Protein AF-A0A8H3R0A6-F1 (afdb_monomer)

pLDDT: mean 84.21, std 14.36, range [50.78, 96.56]

Mean predicted aligned error: 9.58 Å

Structure (mmCIF, N/CA/C/O backbone):
data_AF-A0A8H3R0A6-F1
#
_entry.id   AF-A0A8H3R0A6-F1
#
loop_
_atom_site.group_PDB
_atom_site.id
_atom_site.type_symbol
_atom_site.label_atom_id
_atom_site.label_alt_id
_atom_site.label_comp_id
_atom_site.lab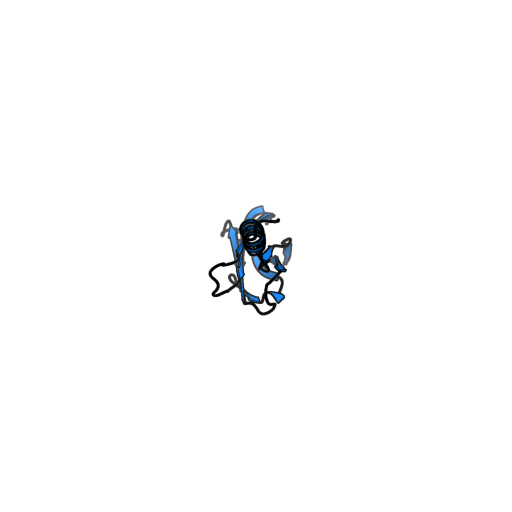el_asym_id
_atom_site.label_entity_id
_atom_site.label_seq_id
_atom_site.pdbx_PDB_ins_code
_atom_site.Cartn_x
_atom_site.Cartn_y
_atom_site.Cartn_z
_atom_site.occupancy
_atom_site.B_iso_or_equiv
_atom_site.auth_seq_id
_atom_site.auth_comp_id
_atom_site.auth_asym_id
_atom_site.auth_atom_id
_atom_site.pdbx_PDB_model_num
ATOM 1 N N . MET A 1 1 ? 12.903 1.811 -71.931 1.00 50.78 1 MET A N 1
ATOM 2 C CA . MET A 1 1 ? 14.100 2.284 -71.199 1.00 50.78 1 MET A CA 1
ATOM 3 C C . MET A 1 1 ? 13.615 2.840 -69.868 1.00 50.78 1 MET A C 1
ATOM 5 O O . MET A 1 1 ? 12.887 3.823 -69.880 1.00 50.78 1 MET A O 1
ATOM 9 N N . MET A 1 2 ? 13.865 2.147 -68.753 1.00 52.75 2 MET A N 1
ATOM 10 C CA . MET A 1 2 ? 13.369 2.568 -67.435 1.00 52.75 2 MET A CA 1
ATOM 11 C C . MET A 1 2 ? 14.121 3.838 -67.014 1.00 52.75 2 MET A C 1
ATOM 13 O O . MET A 1 2 ? 15.350 3.845 -67.004 1.00 52.75 2 MET A O 1
ATOM 17 N N . ASN A 1 3 ? 13.397 4.935 -66.783 1.00 54.12 3 ASN A N 1
ATOM 18 C CA . ASN A 1 3 ? 13.988 6.252 -66.549 1.00 54.12 3 ASN A CA 1
ATOM 19 C C . ASN A 1 3 ? 14.716 6.247 -65.192 1.00 54.12 3 ASN A C 1
ATOM 21 O O . ASN A 1 3 ? 14.097 5.989 -64.158 1.00 54.12 3 ASN A O 1
ATOM 25 N N . PHE A 1 4 ? 16.030 6.495 -65.213 1.00 58.47 4 PHE A N 1
ATOM 26 C CA . PHE A 1 4 ? 16.943 6.382 -64.065 1.00 58.47 4 PHE A CA 1
ATOM 27 C C . PHE A 1 4 ? 16.475 7.218 -62.856 1.00 58.47 4 PHE A C 1
ATOM 29 O O . PHE A 1 4 ? 16.664 6.819 -61.709 1.00 58.47 4 PHE A O 1
ATOM 36 N N . ASN A 1 5 ? 15.769 8.327 -63.119 1.00 61.44 5 ASN A N 1
ATOM 37 C CA . ASN A 1 5 ? 15.159 9.185 -62.099 1.00 61.44 5 ASN A CA 1
ATOM 38 C C . ASN A 1 5 ? 14.037 8.491 -61.308 1.00 61.44 5 ASN A C 1
ATOM 40 O O . ASN A 1 5 ? 13.955 8.641 -60.093 1.00 61.44 5 ASN A O 1
ATOM 44 N N . THR A 1 6 ? 13.188 7.700 -61.969 1.00 58.22 6 THR A N 1
ATOM 45 C CA . THR A 1 6 ? 12.094 6.957 -61.310 1.00 58.22 6 THR A CA 1
ATOM 46 C C . THR A 1 6 ? 12.626 5.858 -60.397 1.00 58.22 6 THR A C 1
ATOM 48 O O . THR A 1 6 ? 12.087 5.645 -59.314 1.00 58.22 6 THR A O 1
ATOM 51 N N . THR A 1 7 ? 13.712 5.194 -60.804 1.00 60.47 7 THR A N 1
ATOM 52 C CA . THR A 1 7 ? 14.371 4.159 -59.999 1.00 60.47 7 THR A CA 1
ATOM 53 C C . THR A 1 7 ? 15.011 4.759 -58.746 1.00 60.47 7 THR A C 1
ATOM 55 O O . THR A 1 7 ? 14.889 4.192 -57.664 1.00 60.47 7 THR A O 1
ATOM 58 N N . LEU A 1 8 ? 15.639 5.936 -58.866 1.00 59.03 8 LEU A N 1
ATOM 59 C CA . LEU A 1 8 ? 16.291 6.626 -57.751 1.00 59.03 8 LEU A CA 1
ATOM 60 C C . LEU A 1 8 ? 15.287 7.093 -56.685 1.00 59.03 8 LEU A C 1
ATOM 62 O O . LEU A 1 8 ? 15.538 6.917 -55.497 1.00 59.03 8 LEU A O 1
ATOM 66 N N . ILE A 1 9 ? 14.133 7.627 -57.102 1.00 60.34 9 ILE A N 1
ATOM 67 C CA . ILE A 1 9 ? 13.059 8.053 -56.189 1.00 60.34 9 ILE A CA 1
ATOM 68 C C . ILE A 1 9 ? 12.508 6.855 -55.410 1.00 60.34 9 ILE A C 1
ATOM 70 O O . ILE A 1 9 ? 12.323 6.958 -54.201 1.00 60.34 9 ILE A O 1
ATOM 74 N N . PHE A 1 10 ? 12.328 5.706 -56.070 1.00 57.31 10 PHE A N 1
ATOM 75 C CA . PHE A 1 10 ? 11.878 4.471 -55.421 1.00 57.31 10 PHE A CA 1
ATOM 76 C C . PHE A 1 10 ? 12.865 3.984 -54.348 1.00 57.31 10 PHE A C 1
ATOM 78 O O . PHE A 1 10 ? 12.460 3.649 -53.234 1.00 57.31 10 PHE A O 1
ATOM 85 N N . VAL A 1 11 ? 14.167 4.003 -54.651 1.00 60.62 11 VAL A N 1
ATOM 86 C CA . VAL A 1 11 ? 15.231 3.629 -53.703 1.00 60.62 11 VAL A CA 1
ATOM 87 C C . VAL A 1 11 ? 15.304 4.612 -52.530 1.00 60.62 11 VAL A C 1
ATOM 89 O O . VAL A 1 11 ? 15.449 4.184 -51.387 1.00 60.62 11 VAL A O 1
ATOM 92 N N . LEU A 1 12 ? 15.136 5.914 -52.781 1.00 58.50 12 LEU A N 1
ATOM 93 C CA . LEU A 1 12 ? 15.125 6.933 -51.730 1.00 58.50 12 LEU A CA 1
ATOM 94 C C . LEU A 1 12 ? 13.895 6.801 -50.819 1.00 58.50 12 LEU A C 1
ATOM 96 O O . LEU A 1 12 ? 14.024 6.932 -49.608 1.00 58.50 12 LEU A O 1
ATOM 100 N N . SER A 1 13 ? 12.720 6.478 -51.371 1.00 58.81 13 SER A N 1
ATOM 101 C CA . SER A 1 13 ? 11.504 6.224 -50.584 1.00 58.81 13 SER A CA 1
ATOM 102 C C . SER A 1 13 ? 11.577 4.941 -49.752 1.00 58.81 13 SER A C 1
ATOM 104 O O . SER A 1 13 ? 11.025 4.900 -48.657 1.00 58.81 13 SER A O 1
ATOM 106 N N . LEU A 1 14 ? 12.308 3.922 -50.220 1.00 55.97 14 LEU A N 1
ATOM 107 C CA . LEU A 1 14 ? 12.578 2.696 -49.460 1.00 55.97 14 LEU A CA 1
ATOM 108 C C . LEU A 1 14 ? 13.586 2.912 -48.321 1.00 55.97 14 LEU A C 1
ATOM 110 O O . LEU A 1 14 ? 13.608 2.116 -47.392 1.00 55.97 14 LEU A O 1
ATOM 114 N N . LEU A 1 15 ? 14.407 3.968 -48.364 1.00 54.69 15 LEU A N 1
ATOM 115 C CA . LEU A 1 15 ? 15.335 4.324 -47.279 1.00 54.69 15 LEU A CA 1
ATOM 116 C C . LEU A 1 15 ? 14.637 5.006 -46.093 1.00 54.69 15 LEU A C 1
ATOM 118 O O . LEU A 1 15 ? 15.184 5.015 -44.992 1.00 54.69 15 LEU A O 1
ATOM 122 N N . PHE A 1 16 ? 13.411 5.503 -46.275 1.00 50.88 16 PHE A N 1
ATOM 123 C CA . PHE A 1 16 ? 12.546 5.948 -45.181 1.00 50.88 16 PHE A CA 1
ATOM 124 C C . PHE A 1 16 ? 11.755 4.769 -44.595 1.00 50.88 16 PHE A C 1
ATOM 126 O O . PHE A 1 16 ? 10.547 4.852 -44.387 1.00 50.88 16 PHE A O 1
ATOM 133 N N . VAL A 1 17 ? 12.431 3.654 -44.300 1.00 57.38 17 VAL A N 1
ATOM 134 C CA . VAL A 1 17 ? 11.886 2.699 -43.332 1.00 57.38 17 VAL A CA 1
ATOM 135 C C . VAL A 1 17 ? 11.910 3.421 -41.994 1.00 57.38 17 VAL A C 1
ATOM 137 O O . VAL A 1 17 ? 12.968 3.624 -41.402 1.00 57.38 17 VAL A O 1
ATOM 140 N N . THR A 1 18 ? 10.752 3.861 -41.520 1.00 60.06 18 THR A N 1
ATOM 141 C CA . THR A 1 18 ? 10.584 4.289 -40.133 1.00 60.06 18 THR A CA 1
ATOM 142 C C . THR A 1 18 ? 10.957 3.110 -39.242 1.00 60.06 18 THR A C 1
ATOM 144 O O . THR A 1 18 ? 10.182 2.169 -39.087 1.00 60.06 18 THR A O 1
ATOM 147 N N . ILE A 1 19 ? 12.177 3.128 -38.702 1.00 62.81 19 ILE A N 1
ATOM 148 C CA . ILE A 1 19 ? 12.653 2.137 -37.739 1.00 62.81 19 ILE A CA 1
ATOM 149 C C . ILE A 1 19 ? 11.927 2.421 -36.424 1.00 62.81 19 ILE A C 1
ATOM 151 O O . ILE A 1 19 ? 12.425 3.139 -35.557 1.00 62.81 19 ILE A O 1
ATOM 155 N N . SER A 1 20 ? 10.718 1.890 -36.281 1.00 66.62 20 SER A N 1
ATOM 156 C CA . SER A 1 20 ? 10.038 1.832 -34.993 1.00 66.62 20 SER A CA 1
ATOM 157 C C . SER A 1 20 ? 10.866 0.939 -34.069 1.00 66.62 20 SER A C 1
ATOM 159 O O . SER A 1 20 ? 11.024 -0.253 -34.325 1.00 66.62 20 SER A O 1
ATOM 161 N N . ARG A 1 21 ? 11.439 1.518 -33.011 1.00 66.50 21 ARG A N 1
ATOM 162 C CA . ARG A 1 21 ? 12.135 0.764 -31.961 1.00 66.50 21 ARG A CA 1
ATOM 163 C C . ARG A 1 21 ? 11.173 0.526 -30.803 1.00 66.50 21 ARG A C 1
ATOM 165 O O . ARG A 1 21 ? 10.616 1.482 -30.271 1.00 66.50 21 ARG A O 1
ATOM 172 N N . SER A 1 22 ? 10.997 -0.730 -30.400 1.00 70.62 22 SER A N 1
ATOM 173 C CA . SER A 1 22 ? 10.339 -1.066 -29.137 1.00 70.62 22 SER A CA 1
ATOM 174 C C . SER A 1 22 ? 11.272 -0.705 -27.984 1.00 70.62 22 SER A C 1
ATOM 176 O O . SER A 1 22 ? 12.390 -1.220 -27.916 1.00 70.62 22 SER A O 1
ATOM 178 N N . LEU A 1 23 ? 10.826 0.171 -27.090 1.00 72.06 23 LEU A N 1
ATOM 179 C CA . LEU A 1 23 ? 11.523 0.433 -25.836 1.00 72.06 23 LEU A CA 1
ATOM 180 C C . LEU A 1 23 ? 10.905 -0.445 -24.743 1.00 72.06 23 LEU A C 1
ATOM 182 O O . LEU A 1 23 ? 9.676 -0.550 -24.695 1.00 72.06 23 LEU A O 1
ATOM 186 N N . PRO A 1 24 ? 11.717 -1.094 -23.892 1.00 71.38 24 PRO A N 1
ATOM 187 C CA . PRO A 1 24 ? 11.187 -1.805 -22.740 1.00 71.38 24 PRO A CA 1
ATOM 188 C C . PRO A 1 24 ? 10.473 -0.804 -21.828 1.00 71.38 24 PRO A C 1
ATOM 190 O O . PRO A 1 24 ? 11.010 0.259 -21.517 1.00 71.38 24 PRO A O 1
ATOM 193 N N . VAL A 1 25 ? 9.250 -1.146 -21.434 1.00 76.44 25 VAL A N 1
ATOM 194 C CA . VAL A 1 25 ? 8.453 -0.349 -20.504 1.00 76.44 25 VAL A CA 1
ATOM 195 C C . VAL A 1 25 ? 8.825 -0.790 -19.095 1.00 76.44 25 VAL A C 1
ATOM 197 O O . VAL A 1 25 ? 8.712 -1.971 -18.756 1.00 76.44 25 VAL A O 1
ATOM 200 N N . GLN A 1 26 ? 9.316 0.163 -18.307 1.00 82.81 26 GLN A N 1
ATOM 201 C CA . GLN A 1 26 ? 9.342 0.013 -16.861 1.00 82.81 26 GLN A CA 1
ATOM 202 C C . GLN A 1 26 ? 7.889 0.084 -16.385 1.00 82.81 26 GLN A C 1
ATOM 204 O O . GLN A 1 26 ? 7.075 0.815 -16.956 1.00 82.81 26 GLN A O 1
ATOM 209 N N . GLN A 1 27 ? 7.510 -0.804 -15.476 1.00 85.25 27 GLN A N 1
ATOM 210 C CA . GLN A 1 27 ? 6.165 -0.806 -14.922 1.00 85.25 27 GLN A CA 1
ATOM 211 C C . GLN A 1 27 ? 6.163 -1.480 -13.560 1.00 85.25 27 GLN A C 1
ATOM 213 O O . GLN A 1 27 ? 6.487 -2.662 -13.475 1.00 85.25 27 GLN A O 1
ATOM 218 N N . ILE A 1 28 ? 5.701 -0.792 -12.517 1.00 88.81 28 ILE A N 1
ATOM 219 C CA . ILE A 1 28 ? 5.196 -1.449 -11.303 1.00 88.81 28 ILE A CA 1
ATOM 220 C C . ILE A 1 28 ? 3.712 -1.786 -11.476 1.00 88.81 28 ILE A C 1
ATOM 222 O O . ILE A 1 28 ? 2.897 -0.927 -11.817 1.00 88.81 28 ILE A O 1
ATOM 226 N N . THR A 1 29 ? 3.346 -3.029 -11.179 1.00 89.56 29 THR A N 1
ATOM 227 C CA . THR A 1 29 ? 1.965 -3.514 -11.195 1.00 89.56 29 THR A CA 1
ATOM 228 C C . THR A 1 29 ? 1.524 -3.873 -9.775 1.00 89.56 29 THR A C 1
ATOM 230 O O . THR A 1 29 ? 2.167 -4.710 -9.140 1.00 89.56 29 THR A O 1
ATOM 233 N N . PRO A 1 30 ? 0.443 -3.273 -9.244 1.00 88.06 30 PRO A N 1
ATOM 234 C CA . PRO A 1 30 ? -0.096 -3.682 -7.954 1.00 88.06 30 PRO A CA 1
ATOM 235 C C . PRO A 1 30 ? -0.669 -5.099 -8.034 1.00 88.06 30 PRO A C 1
ATOM 237 O O . PRO A 1 30 ? -1.340 -5.452 -9.005 1.00 88.06 30 PRO A O 1
ATOM 240 N N . LEU A 1 31 ? -0.449 -5.889 -6.987 1.00 89.94 31 LEU A N 1
ATOM 241 C CA . LEU A 1 31 ? -1.125 -7.169 -6.788 1.00 89.94 31 LEU A CA 1
ATOM 242 C C . LEU A 1 31 ? -2.261 -7.025 -5.768 1.00 89.94 31 LEU A C 1
ATOM 244 O O . LEU A 1 31 ? -2.497 -5.948 -5.213 1.00 89.94 31 LEU A O 1
ATOM 248 N N . LEU A 1 32 ? -2.980 -8.125 -5.531 1.00 85.56 32 LEU A N 1
ATOM 249 C CA . LEU A 1 32 ? -3.977 -8.191 -4.466 1.00 85.56 32 LEU A CA 1
ATOM 250 C C . LEU A 1 32 ? -3.332 -7.830 -3.123 1.00 85.56 32 LEU A C 1
ATOM 252 O O . LEU A 1 32 ? -2.255 -8.321 -2.780 1.00 85.56 32 LEU A O 1
ATOM 256 N N . PHE A 1 33 ? -4.013 -6.967 -2.376 1.00 84.81 33 PHE A N 1
ATOM 257 C CA . PHE A 1 33 ? -3.650 -6.634 -1.007 1.00 84.81 33 PHE A CA 1
ATOM 258 C C . PHE A 1 33 ? -4.350 -7.598 -0.045 1.00 84.81 33 PHE A C 1
ATOM 260 O O . PHE A 1 33 ? -5.449 -8.082 -0.334 1.00 84.81 33 PHE A O 1
ATOM 267 N N . THR A 1 34 ? -3.741 -7.842 1.111 1.00 90.06 34 THR A N 1
ATOM 268 C CA . THR A 1 34 ? -4.376 -8.574 2.213 1.00 90.06 34 THR A CA 1
ATOM 269 C C . THR A 1 34 ? -4.377 -7.724 3.475 1.00 90.06 34 THR A C 1
ATOM 271 O O . THR A 1 34 ? -3.465 -6.930 3.704 1.00 90.06 34 THR A O 1
ATOM 274 N N . VAL A 1 35 ? -5.437 -7.859 4.272 1.00 92.12 35 VAL A N 1
ATOM 275 C CA . VAL A 1 35 ? -5.507 -7.336 5.639 1.00 92.12 35 VAL A CA 1
ATOM 276 C C . VAL A 1 35 ? -5.705 -8.540 6.543 1.00 92.12 35 VAL A C 1
ATOM 278 O O . VAL A 1 35 ? -6.707 -9.245 6.427 1.00 92.12 35 VAL A O 1
ATOM 281 N N . GLU A 1 36 ? -4.723 -8.801 7.389 1.00 93.69 36 GLU A N 1
ATOM 282 C CA . GLU A 1 36 ? -4.656 -9.994 8.228 1.00 93.69 36 GLU A CA 1
ATOM 283 C C . GLU A 1 36 ? -4.725 -9.598 9.701 1.00 93.69 36 GLU A C 1
ATOM 285 O O . GLU A 1 36 ? -4.145 -8.589 10.100 1.00 93.69 36 GLU A O 1
ATOM 290 N N . ASP A 1 37 ? -5.429 -10.388 10.511 1.00 93.06 37 ASP A N 1
ATOM 291 C CA . ASP A 1 37 ? -5.448 -10.204 11.963 1.00 93.06 37 ASP A CA 1
ATOM 292 C C . ASP A 1 37 ? -4.084 -10.588 12.555 1.00 93.06 37 ASP A C 1
ATOM 294 O O . ASP A 1 37 ? -3.588 -11.696 12.335 1.00 93.06 37 ASP A O 1
ATOM 298 N N . ALA A 1 38 ? -3.470 -9.662 13.292 1.00 92.75 38 ALA A N 1
ATOM 299 C CA . ALA A 1 38 ? -2.194 -9.851 13.978 1.00 92.75 38 ALA A CA 1
ATOM 300 C C . ALA A 1 38 ? -2.361 -10.005 15.505 1.00 92.75 38 ALA A C 1
ATOM 302 O O . ALA A 1 38 ? -1.371 -10.125 16.232 1.00 92.75 38 ALA A O 1
ATOM 303 N N . GLY A 1 39 ? -3.604 -10.029 15.999 1.00 90.81 39 GLY A N 1
ATOM 304 C CA . GLY A 1 39 ? -3.956 -10.108 17.412 1.00 90.81 39 GLY A CA 1
ATOM 305 C C . GLY A 1 39 ? -3.747 -8.791 18.162 1.00 90.81 39 GLY A C 1
ATOM 306 O O . GLY A 1 39 ? -3.145 -7.846 17.664 1.00 90.81 39 GLY A O 1
ATOM 307 N N . ASN A 1 40 ? -4.240 -8.711 19.403 1.00 91.06 40 ASN A N 1
ATOM 308 C CA . ASN A 1 40 ? -4.078 -7.538 20.279 1.00 91.06 40 ASN A CA 1
ATOM 309 C C . ASN A 1 40 ? -4.511 -6.202 19.636 1.00 91.06 40 ASN A C 1
ATOM 311 O O . ASN A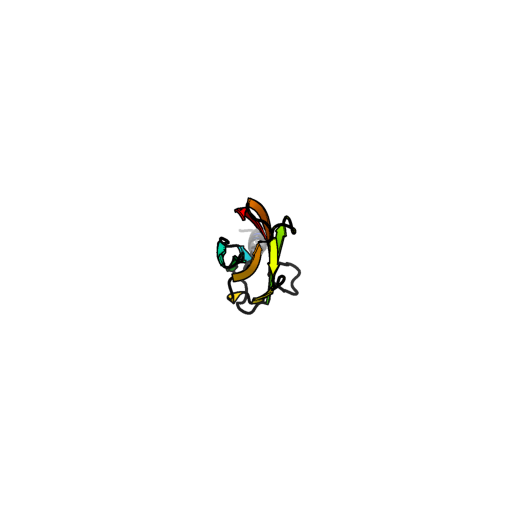 1 40 ? -3.817 -5.196 19.781 1.00 91.06 40 ASN A O 1
ATOM 315 N N . ASN A 1 41 ? -5.650 -6.193 18.934 1.00 92.25 41 ASN A N 1
ATOM 316 C CA . ASN A 1 41 ? -6.156 -5.043 18.169 1.00 92.25 41 ASN A CA 1
ATOM 317 C C . ASN A 1 41 ? -5.198 -4.566 17.065 1.00 92.25 41 ASN A C 1
ATOM 319 O O . ASN A 1 41 ? -5.227 -3.395 16.690 1.00 92.25 41 ASN A O 1
ATOM 323 N N . LYS A 1 42 ? -4.341 -5.449 16.548 1.00 94.88 42 LYS A N 1
ATOM 324 C CA . LYS A 1 42 ? -3.440 -5.150 15.439 1.00 94.88 42 LYS A CA 1
ATOM 325 C C . LYS A 1 42 ? -3.869 -5.881 14.181 1.00 94.88 42 LYS A C 1
ATOM 327 O O . LYS A 1 42 ? -4.297 -7.031 14.235 1.00 94.88 42 LYS A O 1
ATOM 332 N N . LEU A 1 43 ? -3.697 -5.220 13.046 1.00 95.31 43 LEU A N 1
ATOM 333 C CA . LEU A 1 43 ? -3.848 -5.802 11.719 1.00 95.31 43 LEU A CA 1
ATOM 334 C C . LEU A 1 43 ? -2.546 -5.613 10.942 1.00 95.31 43 LEU A C 1
ATOM 336 O O . LEU A 1 43 ? -1.813 -4.656 11.176 1.00 95.31 43 LEU A O 1
ATOM 340 N N . ASN A 1 44 ? -2.293 -6.480 9.972 1.00 95.38 44 ASN A N 1
ATOM 341 C CA . ASN A 1 44 ? -1.222 -6.316 8.999 1.00 95.38 44 ASN A CA 1
ATOM 342 C C . ASN A 1 44 ? -1.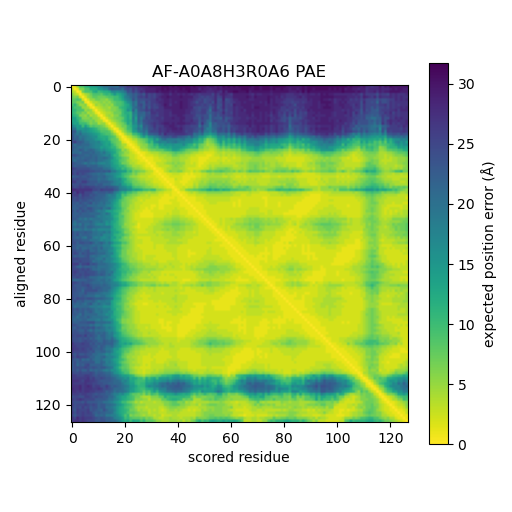832 -6.063 7.622 1.00 95.38 44 ASN A C 1
ATOM 344 O O . ASN A 1 44 ? -2.515 -6.934 7.088 1.00 95.38 44 ASN A O 1
ATOM 348 N N . ALA A 1 45 ? -1.565 -4.898 7.027 1.00 94.38 45 ALA A N 1
ATOM 349 C CA . ALA A 1 45 ? -1.837 -4.674 5.610 1.00 94.38 45 ALA A CA 1
ATOM 350 C C . ALA A 1 45 ? -0.602 -5.044 4.794 1.00 94.38 45 ALA A C 1
ATOM 352 O O . ALA A 1 45 ? 0.442 -4.393 4.900 1.00 94.38 45 ALA A O 1
ATOM 353 N N . VAL A 1 46 ? -0.739 -6.064 3.955 1.00 94.94 46 VAL A N 1
ATOM 354 C CA . VAL A 1 46 ? 0.307 -6.505 3.034 1.00 94.94 46 VAL A CA 1
ATOM 355 C C . VAL A 1 46 ? -0.001 -5.949 1.652 1.00 94.94 46 VAL A C 1
ATOM 357 O O . VAL A 1 46 ? -0.996 -6.305 1.017 1.00 94.94 46 VAL A O 1
ATOM 360 N N . ILE A 1 47 ? 0.869 -5.062 1.178 1.00 92.81 47 ILE A N 1
ATOM 361 C CA . ILE A 1 47 ? 0.789 -4.455 -0.148 1.00 92.81 47 ILE A CA 1
ATOM 362 C C . ILE A 1 47 ? 1.847 -5.110 -1.024 1.00 92.81 47 ILE A C 1
ATOM 364 O O . ILE A 1 47 ? 3.034 -4.851 -0.848 1.00 92.81 47 ILE A O 1
ATOM 368 N N . SER A 1 48 ? 1.415 -5.946 -1.964 1.00 94.12 48 SER A N 1
ATOM 369 C CA . SER A 1 48 ? 2.313 -6.658 -2.876 1.00 94.12 48 SER A CA 1
ATOM 370 C C . SER A 1 48 ? 2.378 -5.980 -4.243 1.00 94.12 48 SER A C 1
ATOM 372 O O . SER A 1 48 ? 1.413 -5.355 -4.695 1.00 94.12 48 SER A O 1
ATOM 374 N N . TRP A 1 49 ? 3.511 -6.119 -4.920 1.00 93.44 49 TRP A N 1
ATOM 375 C CA . TRP A 1 49 ? 3.720 -5.616 -6.270 1.00 93.44 49 TRP A CA 1
ATOM 376 C C . TRP A 1 49 ? 4.504 -6.605 -7.126 1.00 93.44 49 TRP A C 1
ATOM 378 O O . TRP A 1 49 ? 5.316 -7.394 -6.644 1.00 93.44 49 TRP A O 1
ATOM 388 N N . ASP A 1 50 ? 4.271 -6.503 -8.425 1.00 92.88 50 ASP A N 1
ATOM 389 C CA . ASP A 1 50 ? 5.087 -7.101 -9.467 1.00 92.88 50 ASP A CA 1
ATOM 390 C C . ASP A 1 50 ? 5.481 -6.019 -10.482 1.00 92.88 50 ASP A C 1
ATOM 392 O O . ASP A 1 50 ? 5.268 -4.824 -10.255 1.00 92.88 50 ASP A O 1
ATOM 396 N N . GLY A 1 51 ? 6.065 -6.404 -11.608 1.00 90.56 51 GLY A N 1
ATOM 397 C CA . GLY A 1 51 ? 6.383 -5.472 -12.669 1.00 90.56 51 GLY A CA 1
ATOM 398 C C . GLY A 1 51 ? 7.445 -5.967 -13.632 1.00 90.56 51 GLY A C 1
ATOM 399 O O . GLY A 1 51 ? 8.086 -6.996 -13.422 1.00 90.56 51 GLY A O 1
ATOM 400 N N . THR A 1 52 ? 7.653 -5.188 -14.685 1.00 88.06 52 THR A N 1
ATOM 401 C CA . THR A 1 52 ? 8.614 -5.479 -15.751 1.00 88.06 52 THR A CA 1
ATOM 402 C C . THR A 1 52 ? 9.554 -4.303 -15.958 1.00 88.06 52 THR A C 1
ATOM 404 O O . THR A 1 52 ? 9.199 -3.164 -15.681 1.00 88.06 52 THR A O 1
ATOM 407 N N . GLY A 1 53 ? 10.761 -4.568 -16.459 1.00 87.25 53 GLY A N 1
ATOM 408 C CA . GLY A 1 53 ? 11.723 -3.518 -16.819 1.00 87.25 53 GLY A CA 1
ATOM 409 C C . GLY A 1 53 ? 12.437 -2.842 -15.639 1.00 87.25 53 GLY A C 1
ATOM 410 O O . GLY A 1 53 ? 13.299 -1.993 -15.869 1.00 87.25 53 GLY A O 1
ATOM 411 N N . ASN A 1 54 ? 12.125 -3.240 -14.405 1.00 87.56 54 ASN A N 1
ATOM 412 C CA . ASN A 1 54 ? 12.746 -2.729 -13.185 1.00 87.56 54 ASN A CA 1
ATOM 413 C C . ASN A 1 54 ? 13.908 -3.628 -12.746 1.00 87.56 54 ASN A C 1
ATOM 415 O O . ASN A 1 54 ? 13.818 -4.853 -12.839 1.00 87.56 54 ASN A O 1
ATOM 419 N N . ASP A 1 55 ? 14.992 -3.015 -12.276 1.00 89.44 55 ASP A N 1
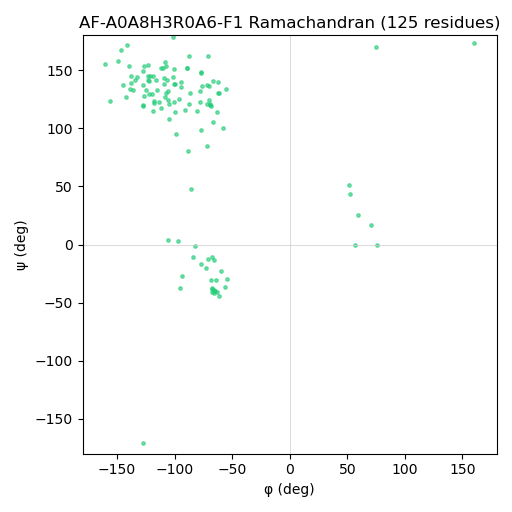ATOM 420 C CA . ASP A 1 55 ? 16.112 -3.729 -11.655 1.00 89.44 55 ASP A CA 1
ATOM 421 C C . ASP A 1 55 ? 15.709 -4.147 -10.238 1.00 89.44 55 ASP A C 1
ATOM 423 O O . ASP A 1 55 ? 15.120 -3.366 -9.494 1.00 89.44 55 ASP A O 1
ATOM 427 N N . ASP A 1 56 ? 16.028 -5.378 -9.855 1.00 93.12 56 ASP A N 1
ATOM 428 C CA . ASP A 1 56 ? 15.652 -5.947 -8.561 1.00 93.12 56 ASP A CA 1
ATOM 429 C C . ASP A 1 56 ? 16.210 -5.166 -7.354 1.00 93.12 56 ASP A C 1
ATOM 431 O O . ASP A 1 56 ? 15.626 -5.220 -6.269 1.00 93.12 56 ASP A O 1
ATOM 435 N N . ASN A 1 57 ? 17.286 -4.399 -7.541 1.00 93.06 57 ASN A N 1
ATOM 436 C CA . ASN A 1 57 ? 17.898 -3.535 -6.531 1.00 93.06 57 ASN A CA 1
ATOM 437 C C . ASN A 1 57 ? 17.441 -2.071 -6.629 1.00 93.06 57 ASN A C 1
ATOM 439 O O . ASN A 1 57 ? 17.952 -1.228 -5.892 1.00 93.06 57 ASN A O 1
ATOM 443 N N . GLN A 1 58 ? 16.519 -1.727 -7.537 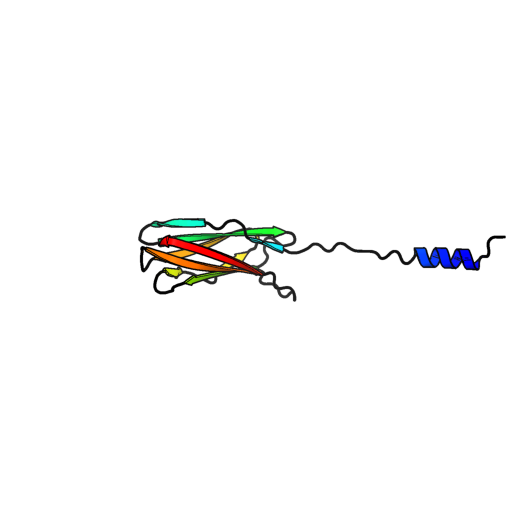1.00 90.88 58 GLN A N 1
ATOM 444 C CA . GLN A 1 58 ? 15.972 -0.373 -7.592 1.00 90.88 58 GLN A CA 1
ATOM 445 C C . GLN A 1 58 ? 15.249 -0.041 -6.296 1.00 90.88 58 GLN A C 1
ATOM 447 O O . GLN A 1 58 ? 14.376 -0.784 -5.846 1.00 90.88 58 GLN A O 1
ATOM 452 N N . ASN A 1 59 ? 15.587 1.121 -5.743 1.00 92.62 59 ASN A N 1
ATOM 453 C CA . ASN A 1 59 ? 14.934 1.651 -4.562 1.00 92.62 59 ASN A CA 1
ATOM 454 C C . ASN A 1 59 ? 13.452 1.915 -4.839 1.00 92.62 59 ASN A C 1
ATOM 456 O O . ASN A 1 59 ? 13.061 2.435 -5.888 1.00 92.62 59 ASN A O 1
ATOM 460 N N . LEU A 1 60 ? 12.630 1.599 -3.852 1.00 92.12 60 LEU A N 1
ATOM 461 C CA . LEU A 1 60 ? 11.188 1.733 -3.892 1.00 92.12 60 LEU A CA 1
ATOM 462 C C . LEU A 1 60 ? 10.718 2.291 -2.551 1.00 92.12 60 LEU A C 1
ATOM 464 O O . LEU A 1 60 ? 11.215 1.918 -1.493 1.00 92.12 60 LEU A O 1
ATOM 468 N N . VAL A 1 61 ? 9.759 3.210 -2.588 1.00 94.12 61 VAL A N 1
ATOM 469 C CA . VAL A 1 61 ? 9.147 3.769 -1.381 1.00 94.12 61 VAL A CA 1
ATOM 470 C C . VAL A 1 61 ? 7.673 3.425 -1.385 1.00 94.12 61 VAL A C 1
ATOM 472 O O . VAL A 1 61 ? 6.946 3.795 -2.312 1.00 94.12 61 VAL A O 1
ATOM 475 N N . SER A 1 62 ? 7.231 2.758 -0.327 1.00 94.06 62 SER A N 1
ATOM 476 C CA . SER A 1 62 ? 5.837 2.414 -0.091 1.00 94.06 62 SER A CA 1
ATOM 477 C C . SER A 1 62 ? 5.271 3.297 1.025 1.00 94.06 62 SER A C 1
ATOM 479 O O . SER A 1 62 ? 5.941 3.667 1.994 1.00 94.06 62 SER A O 1
ATOM 481 N N . ARG A 1 63 ? 4.019 3.712 0.864 1.00 95.56 63 ARG A N 1
ATOM 482 C CA . ARG A 1 63 ? 3.260 4.495 1.840 1.00 95.56 63 ARG A CA 1
ATOM 483 C C . ARG A 1 63 ? 1.881 3.894 1.979 1.00 95.56 63 ARG A C 1
ATOM 485 O O . ARG A 1 63 ? 1.268 3.528 0.979 1.00 95.56 63 ARG A O 1
ATOM 492 N N . LEU A 1 64 ? 1.383 3.881 3.203 1.00 95.50 64 LEU A N 1
ATOM 493 C CA . LEU A 1 64 ? -0.005 3.590 3.518 1.00 95.50 64 LEU A CA 1
ATOM 494 C C . LEU A 1 64 ? -0.567 4.715 4.388 1.00 95.50 64 LEU A C 1
ATOM 496 O O .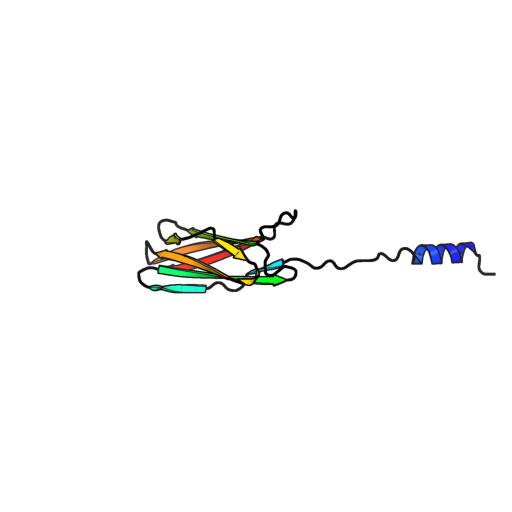 LEU A 1 64 ? 0.105 5.217 5.293 1.00 95.50 64 LEU A O 1
ATOM 500 N N . SER A 1 65 ? -1.787 5.135 4.084 1.00 95.69 65 SER A N 1
ATOM 501 C CA . SER A 1 65 ? -2.562 6.085 4.881 1.00 95.69 65 SER A CA 1
ATOM 502 C C . SER A 1 65 ? -3.989 5.578 4.984 1.00 95.69 65 SER A C 1
ATOM 504 O O . SER A 1 65 ? -4.554 5.179 3.970 1.00 95.69 65 SER A O 1
ATOM 506 N N . CYS A 1 66 ? -4.562 5.586 6.183 1.00 96.06 66 CYS A N 1
ATOM 507 C CA . CYS A 1 66 ? -5.897 5.058 6.443 1.00 96.06 66 CYS A CA 1
ATOM 508 C C . CYS A 1 66 ? -6.772 6.091 7.152 1.00 96.06 66 CYS A C 1
ATOM 510 O O . CYS A 1 66 ? -6.277 6.934 7.899 1.00 96.06 66 CYS A O 1
ATOM 512 N N . PHE A 1 67 ? -8.073 6.021 6.887 1.00 95.56 67 PHE A N 1
ATOM 513 C CA . PHE A 1 67 ? -9.079 6.964 7.351 1.00 95.56 67 PHE A CA 1
ATOM 514 C C . PHE A 1 67 ? -10.341 6.213 7.811 1.00 95.56 67 PHE A C 1
ATOM 516 O O . PHE A 1 67 ? -10.703 5.222 7.184 1.00 95.56 67 PHE A O 1
ATOM 523 N N . PRO A 1 68 ? -11.045 6.698 8.844 1.00 96.00 68 PRO A N 1
ATOM 524 C CA . PRO A 1 68 ? -10.696 7.880 9.621 1.00 96.00 68 PRO A CA 1
ATOM 525 C C . PRO A 1 68 ? -9.555 7.574 10.613 1.00 96.00 68 PRO A C 1
ATOM 527 O O . PRO A 1 68 ? -9.398 6.450 11.088 1.00 96.00 68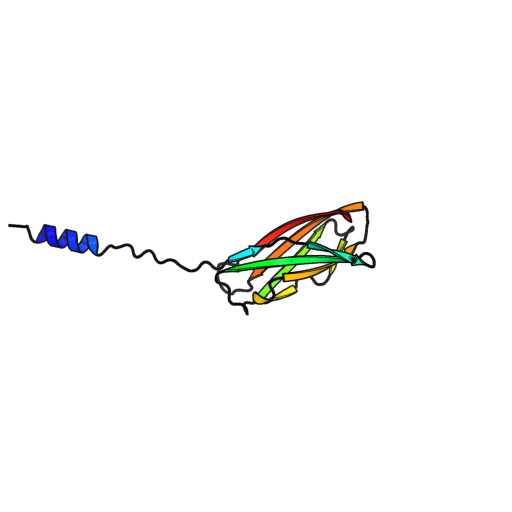 PRO A O 1
ATOM 530 N N . THR A 1 69 ? -8.712 8.572 10.891 1.00 93.69 69 THR A N 1
ATOM 531 C CA . THR A 1 69 ? -7.485 8.401 11.698 1.00 93.69 69 THR A CA 1
ATOM 532 C C . THR A 1 69 ? -7.758 8.150 13.183 1.00 93.69 69 THR A C 1
ATOM 534 O O . THR A 1 69 ? -6.852 7.786 13.921 1.00 93.69 69 THR A O 1
ATOM 537 N N . ASP A 1 70 ? -8.993 8.367 13.639 1.00 93.88 70 ASP A N 1
ATOM 538 C CA . ASP A 1 70 ? -9.458 8.026 14.986 1.00 93.88 70 ASP A CA 1
ATOM 539 C C . ASP A 1 70 ? -9.903 6.558 15.111 1.00 93.88 70 ASP A C 1
ATOM 541 O O . ASP A 1 70 ? -10.114 6.081 16.224 1.00 93.88 70 ASP A O 1
ATOM 545 N N . ALA A 1 71 ? -10.032 5.829 13.995 1.00 95.44 71 ALA A N 1
ATOM 546 C CA . ALA A 1 71 ? -10.360 4.406 13.995 1.00 95.44 71 ALA A CA 1
ATOM 547 C C . ALA A 1 71 ? -9.122 3.511 13.908 1.00 95.44 71 ALA A C 1
ATOM 549 O O . ALA A 1 71 ? -9.094 2.456 14.544 1.00 95.44 71 ALA A O 1
ATOM 550 N N . VAL A 1 72 ? -8.110 3.919 13.138 1.00 96.38 72 VAL A N 1
ATOM 551 C CA . VAL A 1 72 ? -6.893 3.136 12.898 1.00 96.38 72 VAL A CA 1
ATOM 552 C C . VAL A 1 72 ? -5.671 4.044 12.781 1.00 96.38 72 VAL A C 1
ATOM 554 O O . VAL A 1 72 ? -5.713 5.049 12.068 1.00 96.38 72 VAL A O 1
ATOM 557 N N . THR A 1 73 ? -4.560 3.648 13.407 1.00 96.38 73 THR A N 1
ATOM 558 C CA . THR A 1 73 ? -3.229 4.216 13.136 1.00 96.38 73 THR A CA 1
ATOM 559 C C . THR A 1 73 ? -2.425 3.282 12.248 1.00 96.38 73 THR A C 1
ATOM 561 O O . THR A 1 73 ? -2.548 2.064 12.345 1.00 96.38 73 THR A O 1
ATOM 564 N N . VAL A 1 74 ? -1.617 3.859 11.360 1.00 96.56 74 VAL A N 1
ATOM 565 C CA . VAL A 1 74 ? -0.665 3.120 10.523 1.00 96.56 74 VAL A CA 1
ATOM 566 C C . VAL A 1 74 ? 0.725 3.353 11.090 1.00 96.56 74 VAL A C 1
ATOM 568 O O . VAL A 1 74 ? 1.185 4.494 11.138 1.00 96.56 74 VAL A O 1
ATOM 571 N N . GLU A 1 75 ? 1.401 2.280 11.472 1.00 93.31 75 GLU A N 1
ATOM 572 C CA . GLU A 1 75 ? 2.764 2.336 11.980 1.00 93.31 75 GLU A CA 1
ATOM 573 C C . GLU A 1 75 ? 3.777 2.222 10.836 1.00 93.31 75 GLU A C 1
ATOM 575 O O . GLU A 1 75 ? 3.523 1.593 9.804 1.00 93.31 75 GLU A O 1
ATOM 580 N N . ASN A 1 76 ? 4.960 2.812 11.030 1.00 85.94 76 ASN A N 1
ATOM 581 C CA . ASN A 1 76 ? 6.106 2.671 10.126 1.00 85.94 76 ASN A CA 1
ATOM 582 C C . ASN A 1 76 ? 5.769 2.962 8.649 1.00 85.94 76 ASN A C 1
ATOM 584 O O . ASN A 1 76 ? 6.052 2.148 7.780 1.00 85.94 76 ASN A O 1
ATOM 588 N N . SER A 1 77 ? 5.146 4.105 8.353 1.00 94.06 77 SER A N 1
ATOM 589 C CA . SER A 1 77 ? 4.864 4.581 6.988 1.00 94.06 77 SER A CA 1
ATOM 590 C C . SER A 1 77 ? 5.416 6.006 6.833 1.00 94.06 77 SER A C 1
ATOM 592 O O . SER A 1 77 ? 5.089 6.856 7.666 1.00 94.06 77 SER A O 1
ATOM 594 N N . PRO A 1 78 ? 6.234 6.326 5.805 1.00 95.38 78 PRO A N 1
ATOM 595 C CA . PRO A 1 78 ? 6.686 5.484 4.683 1.00 95.38 78 PRO A CA 1
ATOM 596 C C . PRO A 1 78 ? 7.682 4.373 5.064 1.00 95.38 78 PRO A C 1
ATOM 598 O O . PRO A 1 78 ? 8.374 4.488 6.071 1.00 95.38 78 PRO A O 1
ATOM 601 N N . GLN A 1 79 ? 7.827 3.375 4.184 1.00 95.44 79 GLN A N 1
ATOM 602 C CA . GLN A 1 79 ? 8.900 2.370 4.214 1.00 95.44 79 GLN A CA 1
ATOM 603 C C . GLN A 1 79 ? 9.751 2.443 2.940 1.00 95.44 79 GLN A C 1
ATOM 605 O O . GLN A 1 79 ? 9.238 2.724 1.852 1.00 95.44 79 GLN A O 1
ATOM 610 N N . ASN A 1 80 ? 11.054 2.193 3.087 1.00 95.00 80 ASN A N 1
ATOM 611 C CA . ASN A 1 80 ? 11.995 2.054 1.975 1.00 95.00 80 ASN A CA 1
ATOM 612 C C . ASN A 1 80 ? 12.237 0.567 1.701 1.00 95.00 80 ASN A C 1
ATOM 614 O O . ASN A 1 80 ? 12.423 -0.207 2.637 1.00 95.00 80 ASN A O 1
ATOM 618 N N . HIS A 1 81 ? 12.281 0.214 0.425 1.00 94.38 81 HIS A N 1
ATOM 619 C CA . HIS A 1 81 ? 12.379 -1.143 -0.096 1.00 94.38 81 HIS A CA 1
ATOM 620 C C . HIS A 1 81 ? 13.290 -1.182 -1.318 1.00 94.38 81 HIS A C 1
ATOM 622 O O . HIS A 1 81 ? 13.643 -0.141 -1.881 1.00 94.38 81 HIS A O 1
ATOM 628 N N . VAL A 1 82 ? 13.586 -2.393 -1.774 1.00 94.81 82 VAL A N 1
ATOM 629 C CA . VAL A 1 82 ? 14.039 -2.640 -3.145 1.00 94.81 82 VAL A CA 1
ATOM 630 C C . VAL A 1 82 ? 12.938 -3.335 -3.945 1.00 94.81 82 VAL A C 1
ATOM 632 O O . VAL A 1 82 ? 12.043 -3.969 -3.384 1.00 94.81 82 VAL A O 1
ATOM 635 N N . PHE A 1 83 ? 12.968 -3.219 -5.272 1.00 93.31 83 PHE A N 1
ATOM 636 C CA . PHE A 1 83 ? 11.933 -3.791 -6.135 1.00 93.31 83 PHE A CA 1
ATOM 637 C C . PHE A 1 83 ? 11.746 -5.305 -5.919 1.00 93.31 83 PHE A C 1
ATOM 639 O O . PHE A 1 83 ? 10.609 -5.785 -5.907 1.00 93.31 83 PHE A O 1
ATOM 646 N N . SER A 1 84 ? 12.840 -6.032 -5.662 1.00 95.75 84 SER A N 1
ATOM 647 C CA . SER A 1 84 ? 12.845 -7.472 -5.368 1.00 95.75 84 SER A CA 1
ATOM 648 C C . SER A 1 84 ? 12.194 -7.882 -4.046 1.00 95.75 84 SER A C 1
ATOM 650 O O . SER A 1 84 ? 11.911 -9.068 -3.885 1.00 95.75 84 SER A O 1
ATOM 652 N N . ASP A 1 85 ? 11.862 -6.949 -3.145 1.00 96.19 85 ASP A N 1
ATOM 653 C CA . ASP A 1 85 ? 11.097 -7.274 -1.932 1.00 96.19 85 ASP A CA 1
ATOM 654 C C . ASP A 1 85 ? 9.687 -7.782 -2.282 1.00 96.19 85 ASP A C 1
ATOM 656 O O . ASP A 1 85 ? 9.111 -8.594 -1.555 1.00 96.19 85 ASP A O 1
ATOM 660 N N . ARG A 1 86 ? 9.125 -7.300 -3.405 1.00 94.94 86 ARG A N 1
ATOM 661 C CA . ARG A 1 86 ? 7.787 -7.622 -3.953 1.00 94.94 86 ARG A CA 1
ATOM 662 C C . ARG A 1 86 ? 6.602 -7.357 -3.020 1.00 94.94 86 ARG A C 1
ATOM 664 O O . ARG A 1 86 ? 5.458 -7.574 -3.420 1.00 94.94 86 ARG A O 1
ATOM 671 N N . LYS A 1 87 ? 6.834 -6.874 -1.799 1.00 94.75 87 LYS A N 1
ATOM 672 C CA . LYS A 1 87 ? 5.791 -6.501 -0.844 1.00 94.75 87 LYS A CA 1
ATOM 673 C C . LYS A 1 87 ? 6.290 -5.562 0.250 1.00 94.75 87 LYS A C 1
ATOM 675 O O . LYS A 1 87 ? 7.458 -5.583 0.624 1.00 94.75 87 LYS A O 1
ATOM 680 N N . ALA A 1 88 ? 5.353 -4.811 0.814 1.00 94.69 88 ALA A N 1
ATOM 681 C CA . ALA A 1 88 ? 5.497 -4.041 2.041 1.00 94.69 88 ALA A CA 1
ATOM 682 C C . ALA A 1 88 ? 4.421 -4.478 3.036 1.00 94.69 88 ALA A C 1
ATOM 684 O O . ALA A 1 88 ? 3.276 -4.717 2.642 1.00 94.69 88 ALA A O 1
ATOM 685 N N . THR A 1 89 ? 4.775 -4.550 4.316 1.00 95.81 89 THR A N 1
ATOM 686 C CA . THR A 1 89 ? 3.832 -4.876 5.390 1.00 95.81 89 THR A CA 1
ATOM 687 C C . THR A 1 89 ? 3.739 -3.699 6.347 1.00 95.81 89 THR A C 1
ATOM 689 O O . THR A 1 89 ? 4.737 -3.279 6.933 1.00 95.81 89 THR A O 1
ATOM 692 N N . PHE A 1 90 ? 2.528 -3.183 6.521 1.00 95.94 90 PHE A N 1
ATOM 693 C CA . PHE A 1 90 ? 2.225 -2.111 7.459 1.00 95.94 90 PHE A CA 1
ATOM 694 C C . PHE A 1 90 ? 1.440 -2.676 8.633 1.00 95.94 90 PHE A C 1
ATOM 696 O O . PHE A 1 90 ? 0.403 -3.312 8.433 1.00 95.94 90 PHE A O 1
ATOM 703 N N . GLU A 1 91 ? 1.921 -2.420 9.846 1.00 96.19 91 GLU A N 1
ATOM 704 C CA . GLU A 1 91 ? 1.152 -2.699 11.054 1.00 96.19 91 GLU A CA 1
ATOM 705 C C . GLU A 1 91 ? 0.114 -1.588 11.234 1.00 96.19 91 GLU A C 1
ATOM 707 O O . GLU A 1 91 ? 0.421 -0.397 11.120 1.00 96.19 91 GLU A O 1
ATOM 712 N N . LEU A 1 92 ? -1.124 -1.984 11.499 1.00 96.31 92 LEU A N 1
ATOM 713 C CA . LEU A 1 92 ? -2.214 -1.089 11.839 1.00 96.31 92 LEU A CA 1
ATOM 714 C C . LEU A 1 92 ? -2.661 -1.373 13.262 1.00 96.31 92 LEU A C 1
ATOM 716 O O . LEU A 1 92 ? -2.923 -2.526 13.601 1.00 96.31 92 LEU A O 1
ATOM 720 N N . THR A 1 93 ? -2.826 -0.331 14.068 1.00 96.56 93 THR A N 1
ATOM 721 C CA . THR A 1 93 ? -3.461 -0.459 15.383 1.00 96.56 93 THR A CA 1
ATOM 722 C C . THR A 1 93 ? -4.909 -0.001 15.288 1.00 96.56 93 THR A C 1
ATOM 724 O O . THR A 1 93 ? -5.190 1.135 14.902 1.00 96.56 93 THR A O 1
ATOM 727 N N . VAL A 1 94 ? -5.839 -0.882 15.649 1.00 96.06 94 VAL A N 1
ATOM 728 C CA . VAL A 1 94 ? -7.273 -0.603 15.715 1.00 96.06 94 VAL A CA 1
ATOM 729 C C . VAL A 1 94 ? -7.582 0.123 17.019 1.00 96.06 94 VAL A C 1
ATOM 731 O O . VAL A 1 94 ? -7.455 -0.431 18.110 1.00 96.06 94 VAL A O 1
ATOM 734 N N . LEU A 1 95 ? -8.017 1.374 16.899 1.00 96.31 95 LEU A N 1
ATOM 735 C CA . LEU A 1 95 ? -8.443 2.218 18.016 1.00 96.31 95 LEU A CA 1
ATOM 736 C C . LEU A 1 95 ? -9.956 2.137 18.257 1.00 96.31 95 LEU A C 1
ATOM 738 O O . LEU A 1 95 ? -10.417 2.331 19.382 1.00 96.31 95 LEU A O 1
ATOM 742 N N . LYS A 1 96 ? -10.732 1.843 17.206 1.00 95.50 96 LYS A N 1
ATOM 743 C CA . LYS A 1 96 ? -12.194 1.753 17.251 1.00 95.50 96 LYS A CA 1
ATOM 744 C C . LYS A 1 96 ? -12.696 0.614 16.370 1.00 95.50 96 LYS A C 1
ATOM 746 O O . LYS A 1 96 ? -12.395 0.579 15.179 1.00 95.50 96 LYS A O 1
ATOM 751 N N . THR A 1 97 ? -13.501 -0.274 16.945 1.00 92.56 97 THR A N 1
ATOM 752 C CA . THR A 1 97 ? -14.143 -1.392 16.237 1.00 92.56 97 THR A CA 1
ATOM 753 C C . THR A 1 97 ? -15.488 -0.979 15.629 1.00 92.56 97 THR A C 1
ATOM 755 O O . THR A 1 97 ? -16.062 0.060 15.975 1.00 92.56 97 THR A O 1
ATOM 758 N N . GLY A 1 98 ? -15.995 -1.764 14.682 1.00 92.25 98 GLY A N 1
ATOM 759 C CA . GLY A 1 98 ? -17.261 -1.538 13.986 1.00 92.25 98 GLY A CA 1
ATOM 760 C C . GLY A 1 98 ? -17.250 -0.352 13.020 1.00 92.25 98 GLY A C 1
ATOM 761 O O . GLY A 1 98 ? -18.317 0.135 12.648 1.00 92.25 98 GLY A O 1
ATOM 762 N N . THR A 1 99 ? -16.072 0.146 12.635 1.00 93.75 99 THR A N 1
ATOM 763 C CA . THR A 1 99 ? -15.927 1.303 11.743 1.00 93.75 99 THR A CA 1
ATOM 764 C C . THR A 1 99 ? -15.411 0.847 10.382 1.00 93.75 99 THR A C 1
ATOM 766 O O . THR A 1 99 ? -14.532 -0.006 10.296 1.00 93.75 99 THR A O 1
ATOM 769 N N . VAL A 1 100 ? -15.961 1.407 9.303 1.00 95.19 100 VAL A N 1
ATOM 770 C CA . VAL A 1 100 ? -15.412 1.196 7.958 1.00 95.19 100 VAL A CA 1
ATOM 771 C C . VAL A 1 100 ? -14.181 2.079 7.803 1.00 95.19 100 VAL A C 1
ATOM 773 O O . VAL A 1 100 ? -14.268 3.299 7.950 1.00 95.19 100 VAL A O 1
ATOM 776 N N . VAL A 1 101 ? -13.049 1.454 7.503 1.00 95.69 101 VAL A N 1
ATOM 777 C CA . VAL A 1 101 ? -11.760 2.108 7.298 1.00 95.69 101 VAL A CA 1
ATOM 778 C C . VAL A 1 101 ? -11.426 2.072 5.816 1.00 95.69 101 VAL A C 1
ATOM 780 O O . VAL A 1 101 ? -11.476 1.012 5.198 1.00 95.69 101 VAL A O 1
ATOM 783 N N . THR A 1 102 ? -11.058 3.222 5.257 1.00 95.69 102 THR A N 1
ATOM 784 C CA . THR A 1 102 ? -10.539 3.368 3.896 1.00 95.69 102 THR A CA 1
ATOM 785 C C . THR A 1 102 ? -9.046 3.626 3.949 1.00 95.69 102 THR A C 1
ATOM 787 O O . THR A 1 102 ? -8.606 4.603 4.551 1.00 95.69 102 THR A O 1
ATOM 790 N N . CYS A 1 103 ? -8.262 2.808 3.262 1.00 94.69 103 CYS A N 1
ATOM 791 C CA . CYS A 1 103 ? -6.833 3.021 3.102 1.00 94.69 103 CYS A CA 1
ATOM 792 C C . CYS A 1 103 ? -6.478 3.403 1.667 1.00 94.69 103 CYS A C 1
ATOM 794 O O . CYS A 1 103 ? -7.150 3.019 0.708 1.00 94.69 103 CYS A O 1
ATOM 796 N N . VAL A 1 104 ? -5.393 4.160 1.531 1.00 94.06 104 VAL A N 1
ATOM 797 C CA . VAL A 1 104 ? -4.748 4.513 0.271 1.00 94.06 104 VAL A CA 1
ATOM 798 C C . VAL A 1 104 ? -3.276 4.146 0.384 1.00 94.06 104 VAL A C 1
ATOM 800 O O . VAL A 1 104 ? -2.557 4.671 1.237 1.00 94.06 104 VAL A O 1
ATOM 803 N N . SER A 1 105 ? -2.830 3.244 -0.482 1.00 92.62 105 SER A N 1
ATOM 804 C CA . SER A 1 105 ? -1.427 2.899 -0.639 1.00 92.62 105 SER A CA 1
ATOM 805 C C . SER A 1 105 ? -0.839 3.599 -1.857 1.00 92.62 105 SER A C 1
ATOM 807 O O . SER A 1 105 ? -1.473 3.690 -2.909 1.00 92.62 105 SER A O 1
ATOM 809 N N . ALA A 1 106 ? 0.380 4.101 -1.699 1.00 91.88 106 ALA A N 1
ATOM 810 C CA . ALA A 1 106 ? 1.178 4.672 -2.764 1.00 91.88 106 ALA A CA 1
ATOM 811 C C . ALA A 1 106 ? 2.545 3.997 -2.779 1.00 91.88 106 ALA A C 1
ATOM 813 O O . ALA A 1 106 ? 3.301 4.120 -1.816 1.00 91.88 106 ALA A O 1
ATOM 814 N N . THR A 1 107 ? 2.883 3.371 -3.896 1.00 91.12 107 THR A N 1
ATOM 815 C CA . THR A 1 107 ? 4.201 2.775 -4.111 1.00 91.12 107 THR A CA 1
ATOM 816 C C . THR A 1 107 ? 4.843 3.446 -5.304 1.00 91.12 107 THR A C 1
ATOM 818 O O . THR A 1 107 ? 4.203 3.583 -6.347 1.00 91.12 107 THR A O 1
ATOM 821 N N . LYS A 1 108 ? 6.084 3.899 -5.135 1.00 90.56 108 LYS A N 1
ATOM 822 C CA . LYS A 1 108 ? 6.852 4.580 -6.176 1.00 90.56 108 LYS A CA 1
ATOM 823 C C . LYS A 1 108 ? 8.263 4.016 -6.282 1.00 90.56 108 LYS A C 1
ATOM 825 O O . LYS A 1 108 ? 8.867 3.723 -5.252 1.00 90.56 108 LYS A O 1
ATOM 830 N N . LEU A 1 109 ? 8.804 3.943 -7.494 1.00 88.00 109 LEU A N 1
ATOM 831 C CA . LEU A 1 109 ? 10.250 3.784 -7.662 1.00 88.00 109 LEU A CA 1
ATOM 832 C C . LEU A 1 109 ? 10.939 5.098 -7.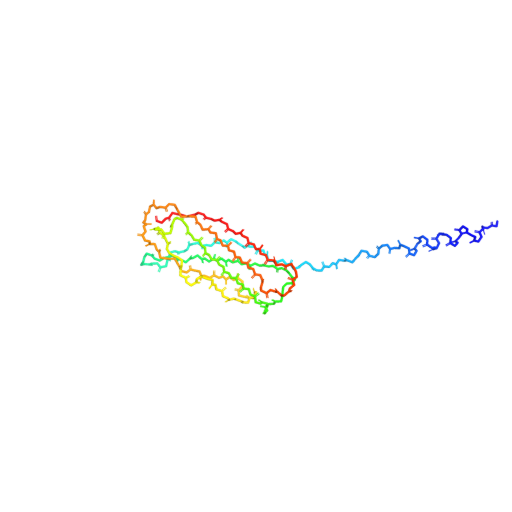290 1.00 88.00 109 LEU A C 1
ATOM 834 O O . LEU A 1 109 ? 10.481 6.186 -7.652 1.00 88.00 109 LEU A O 1
ATOM 838 N N . ASP A 1 110 ? 12.038 4.997 -6.556 1.00 77.06 110 ASP A N 1
ATOM 839 C CA . ASP A 1 110 ? 12.912 6.122 -6.255 1.00 77.06 110 ASP A CA 1
ATOM 840 C C . ASP A 1 110 ? 13.950 6.239 -7.375 1.00 77.06 110 ASP A C 1
ATOM 842 O O . ASP A 1 110 ? 15.062 5.718 -7.294 1.00 77.06 110 ASP A O 1
ATOM 846 N N . THR A 1 111 ? 13.532 6.847 -8.488 1.00 69.81 111 THR A N 1
ATOM 847 C CA . THR A 1 111 ? 14.376 7.050 -9.671 1.00 69.81 111 THR A CA 1
ATOM 848 C C . THR A 1 111 ? 14.689 8.532 -9.856 1.00 69.81 111 THR A C 1
ATOM 850 O O . THR A 1 111 ? 13.904 9.410 -9.500 1.00 69.81 111 THR A O 1
ATOM 853 N N . THR A 1 112 ? 15.838 8.818 -10.466 1.00 62.28 112 THR A N 1
ATOM 854 C CA . THR A 1 112 ? 16.181 10.156 -10.974 1.00 62.28 112 THR A CA 1
ATOM 855 C C . THR A 1 112 ? 15.582 10.428 -12.358 1.00 62.28 112 THR A C 1
ATOM 857 O O . THR A 1 112 ? 15.780 11.510 -12.913 1.00 62.28 112 THR A O 1
ATOM 860 N N . ALA A 1 113 ? 14.868 9.458 -12.940 1.00 59.62 113 ALA A N 1
ATOM 861 C CA . ALA A 1 113 ? 14.274 9.573 -14.260 1.00 59.62 113 ALA A CA 1
ATOM 862 C C . ALA A 1 113 ? 12.998 10.439 -14.210 1.00 59.62 113 ALA A C 1
ATOM 864 O O . ALA A 1 113 ? 12.269 10.434 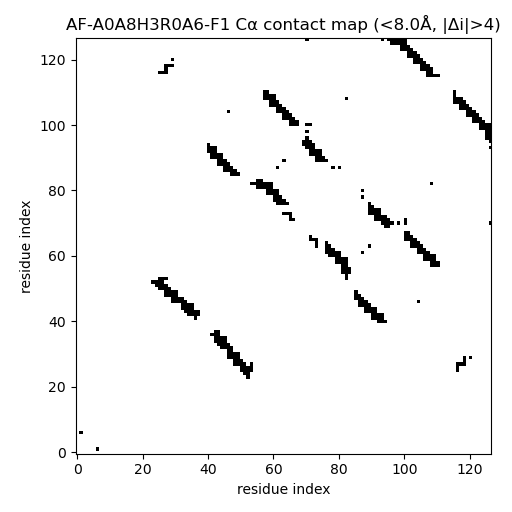-13.219 1.00 59.62 113 ALA A O 1
ATOM 865 N N . PRO A 1 114 ? 12.680 11.168 -15.294 1.00 52.94 114 PRO A N 1
ATOM 866 C CA . PRO A 1 114 ? 11.523 12.067 -15.342 1.00 52.94 114 PRO A CA 1
ATOM 867 C C . PRO A 1 114 ? 10.169 11.344 -15.246 1.00 52.94 114 PRO A C 1
ATOM 869 O O . PRO A 1 114 ? 9.145 11.991 -15.033 1.00 52.94 114 PRO A O 1
ATOM 872 N N . ILE A 1 115 ? 10.151 10.016 -15.396 1.00 57.81 115 ILE A N 1
ATOM 873 C CA . ILE A 1 115 ? 8.957 9.189 -15.237 1.00 57.81 115 ILE A CA 1
ATOM 874 C C . ILE A 1 115 ? 9.008 8.577 -13.836 1.00 57.81 115 ILE A C 1
ATOM 876 O O . ILE A 1 115 ? 9.656 7.559 -13.602 1.00 57.81 115 ILE A O 1
ATOM 880 N N . VAL A 1 116 ? 8.336 9.231 -12.889 1.00 61.31 116 VAL A N 1
ATOM 881 C CA . VAL A 1 116 ? 8.088 8.652 -11.566 1.00 61.31 116 VAL A CA 1
ATOM 882 C C . VAL A 1 116 ? 6.961 7.644 -11.721 1.00 61.31 116 VAL A C 1
ATOM 884 O O . VAL A 1 116 ? 5.785 8.011 -11.743 1.00 61.31 116 VAL A O 1
ATOM 887 N N . GLU A 1 117 ? 7.310 6.368 -11.835 1.00 68.94 117 GLU A N 1
ATOM 888 C CA . GLU A 1 117 ? 6.312 5.316 -11.752 1.00 68.94 117 GLU A CA 1
ATOM 889 C C . GLU A 1 117 ? 5.771 5.215 -10.344 1.00 68.94 117 GLU A C 1
ATOM 891 O O . GLU A 1 117 ? 6.496 4.980 -9.374 1.00 68.94 117 GLU A O 1
ATOM 896 N N . LYS A 1 118 ? 4.462 5.416 -10.259 1.00 79.19 118 LYS A N 1
ATOM 897 C CA . LYS A 1 118 ? 3.699 5.355 -9.032 1.00 79.19 118 LYS A CA 1
ATOM 898 C C . LYS A 1 118 ? 2.399 4.636 -9.322 1.00 79.19 118 LYS A C 1
ATOM 900 O O . LYS A 1 118 ? 1.693 5.010 -10.257 1.00 79.19 118 LYS A O 1
ATOM 905 N N . PHE A 1 119 ? 2.033 3.697 -8.462 1.00 82.62 119 PHE A N 1
ATOM 906 C CA . PHE A 1 119 ? 0.652 3.243 -8.397 1.00 82.62 119 PHE A CA 1
ATOM 907 C C . PHE A 1 119 ? -0.026 3.748 -7.127 1.00 82.62 119 PHE A C 1
ATOM 909 O O . PHE A 1 119 ? 0.613 4.038 -6.111 1.00 82.62 119 PHE A O 1
ATOM 916 N N . LEU A 1 120 ? -1.345 3.881 -7.225 1.00 85.88 120 LEU A N 1
ATOM 917 C CA . LEU A 1 120 ? -2.236 4.187 -6.121 1.00 85.88 120 LEU A CA 1
ATOM 918 C C . LEU A 1 120 ? -3.259 3.065 -6.018 1.00 85.88 120 LEU A C 1
ATOM 920 O O . LEU A 1 120 ? -3.889 2.708 -7.011 1.00 85.88 120 LEU A O 1
ATOM 924 N N . LEU A 1 121 ? -3.424 2.534 -4.817 1.00 84.88 121 LEU A N 1
ATOM 925 C CA . LEU A 1 121 ? -4.413 1.512 -4.510 1.00 84.88 121 LEU A CA 1
ATOM 926 C C . LEU A 1 121 ? -5.274 2.022 -3.359 1.00 84.88 121 LEU A C 1
ATOM 928 O O . LEU A 1 121 ? -4.731 2.515 -2.374 1.00 84.88 121 LEU A O 1
ATOM 932 N N . SER A 1 122 ? -6.595 1.903 -3.466 1.00 87.62 122 SER A N 1
ATOM 933 C CA . SER A 1 122 ? -7.503 2.200 -2.359 1.00 87.62 122 SER A CA 1
ATOM 934 C C . SER A 1 122 ? -8.360 0.991 -2.027 1.00 87.62 122 SER A C 1
ATOM 936 O O . SER A 1 122 ? -8.792 0.272 -2.928 1.00 87.62 122 SER A O 1
ATOM 938 N N . PHE A 1 123 ? -8.582 0.761 -0.736 1.00 86.06 123 PHE A N 1
ATOM 939 C CA . PHE A 1 123 ? -9.368 -0.361 -0.248 1.00 86.06 123 PHE A CA 1
ATOM 940 C C . PHE A 1 123 ? -10.089 -0.040 1.053 1.00 86.06 123 PHE A C 1
ATOM 942 O O . PHE A 1 123 ? -9.669 0.842 1.800 1.00 86.06 123 PHE A O 1
ATOM 949 N N . ASN A 1 124 ? -11.158 -0.793 1.317 1.00 90.12 124 ASN A N 1
ATOM 950 C CA . ASN A 1 124 ? -11.967 -0.666 2.520 1.00 90.12 124 ASN A CA 1
ATOM 951 C C . ASN A 1 124 ? -11.990 -1.979 3.299 1.00 90.12 124 ASN A C 1
ATOM 953 O O . ASN A 1 124 ? -12.047 -3.051 2.695 1.00 90.12 124 ASN A O 1
ATOM 957 N N . PHE A 1 125 ? -12.019 -1.891 4.623 1.00 86.25 125 PHE A N 1
ATOM 958 C CA . PHE A 1 125 ? -12.303 -3.020 5.507 1.00 86.25 125 PHE A CA 1
ATOM 959 C C . PHE A 1 125 ? -13.044 -2.541 6.759 1.00 86.25 125 PHE A C 1
ATOM 961 O O . PHE A 1 125 ? -13.151 -1.341 7.009 1.00 86.25 125 PHE A O 1
ATOM 968 N N . GLN A 1 126 ? -13.596 -3.481 7.520 1.00 90.31 126 GLN A N 1
ATOM 969 C CA . GLN A 1 126 ? -14.279 -3.204 8.778 1.00 90.31 126 GLN A CA 1
ATOM 970 C C . GLN A 1 126 ? -13.388 -3.641 9.943 1.00 90.31 126 GLN A C 1
ATOM 972 O O . GLN A 1 126 ? -12.840 -4.743 9.900 1.00 90.31 126 GLN A O 1
ATOM 977 N N . THR A 1 127 ? -13.229 -2.769 10.939 1.00 83.19 127 THR A N 1
ATOM 978 C CA . THR A 1 127 ? -12.552 -3.067 12.213 1.00 83.19 127 THR A CA 1
ATOM 979 C C . THR A 1 127 ? -13.489 -3.626 13.271 1.00 83.19 127 THR A C 1
ATOM 981 O O . THR A 1 127 ? -14.727 -3.543 13.091 1.00 83.19 127 THR A O 1
#

Radius of gyration: 24.83 Å; Cα contacts (8 Å, |Δi|>4): 249; chains: 1; bounding box: 35×22×92 Å

Sequence (127 aa):
MMNFNTTLIFVLSLLFVTISRSLPVQQITPLLFTVEDAGNNKLNAVISWDGTGNDDNQNLVSRLSCFPTDAVTVENSPQNHVFSDRKATFELTVLKTGTVVTCVSATKLDTTAPIVEKFLLSFNFQT

Solvent-accessible surface area (backbone atoms only — not comparable to full-atom values): 7362 Å² total; per-residue (Å²): 131,85,57,69,68,62,56,50,53,54,54,56,60,63,67,64,63,79,79,80,75,88,72,86,60,66,43,79,39,81,50,81,67,49,80,42,86,66,55,94,56,27,33,37,41,36,49,30,42,52,68,43,75,68,55,55,78,39,41,26,37,40,35,62,48,55,34,55,65,79,32,34,46,71,46,78,58,68,42,82,46,37,51,65,64,39,55,48,77,34,49,27,43,56,72,39,71,81,37,74,34,44,34,43,36,40,42,32,53,67,64,93,55,96,74,70,54,64,52,76,48,74,53,74,51,74,71

Organism: NCBI:txid94130

Nearest PDB structures (foldseek):
  1row-assembly2_B  TM=5.991E-01  e=4.533E-02  Caenorhabditis elegans
  1m1s-assembly1_A  TM=5.099E-01  e=3.126E-02  Caenorhabditis elegans
  7eox-assembly2_B  TM=4.295E-01  e=1.569E-02  Euphorbia resinifera
  1wis-assembly1_A  TM=3.997E-01  e=4.533E-02  Homo sapiens
  8cem-assembly1_E  TM=4.246E-01  e=1.216E+00  Bos taurus

Foldseek 3Di:
DPPPVVVVVVVVVVVPPPPDDDDWDWAKDWDDWDWADPDPQKIKIKTFIDTPPFDQQFKKWKAKDKPPCQQKDWPPPTDIDGNVVRIDIIMIHGNDFQDKMKMKMKMWTPDPDPDTHIDIDIDIDGD

Secondary structure (DSSP, 8-state):
---HHHHHHHHHHHH-----PPPPPPEEEE---EEEEEETTEEEEEEEEEEES--TT-EEEEEEEEESTTTEEE-S-SEEEEGGG-EEEEEEEESSSS-EEEEEEEEEE--SSS---EEEEEEEEE-